Protein AF-A0A355WKZ3-F1 (afdb_monomer_lite)

pLDDT: mean 76.16, std 15.11, range [43.34, 94.62]

Sequence (45 aa):
MTGAVSYHSGIAAEAAVARFYEQHGHVIAARRWRSAAGEIDLIAR

Foldseek 3Di:
DPDPVVVVVVVVVLVVVVVVCVVVVWDWPDAFDDDPVGTDGTDTD

Secondary structure (DSSP, 8-state):
--SHHHHHHHHHHHHHHHHHHHHTT--EEEEEEEETTEEEEEEE-

Radius of gyration: 12.75 Å; chains: 1; bounding box: 37×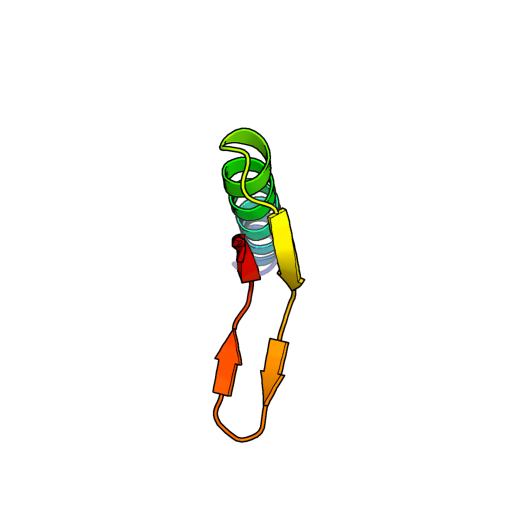16×30 Å

Structure (mmCIF, N/CA/C/O backbone):
data_AF-A0A355WKZ3-F1
#
_entry.id   AF-A0A355WKZ3-F1
#
loop_
_atom_site.group_PDB
_atom_site.id
_atom_site.type_symbol
_atom_site.label_atom_id
_atom_site.label_alt_id
_atom_site.label_comp_id
_atom_site.label_asym_id
_atom_site.label_entity_id
_atom_site.label_seq_id
_atom_site.pdbx_PDB_ins_code
_atom_site.Cartn_x
_atom_site.Cartn_y
_atom_site.Cartn_z
_atom_site.occupancy
_atom_site.B_iso_or_equiv
_atom_site.auth_seq_id
_atom_site.auth_comp_id
_atom_site.auth_asym_id
_atom_site.auth_atom_id
_atom_site.pdbx_PDB_model_num
ATOM 1 N N . MET A 1 1 ? 24.165 2.205 14.202 1.00 43.34 1 MET A N 1
ATOM 2 C CA . MET A 1 1 ? 23.058 1.541 14.929 1.00 43.34 1 MET A CA 1
ATOM 3 C C . MET A 1 1 ? 21.723 2.053 14.385 1.00 43.34 1 MET A C 1
ATOM 5 O O . MET A 1 1 ? 21.032 2.800 15.058 1.00 43.34 1 MET A O 1
ATOM 9 N N . THR A 1 2 ? 21.369 1.701 13.146 1.00 50.34 2 THR A N 1
ATOM 10 C CA . THR A 1 2 ? 20.250 2.334 12.408 1.00 50.34 2 THR A CA 1
ATOM 11 C C . THR A 1 2 ? 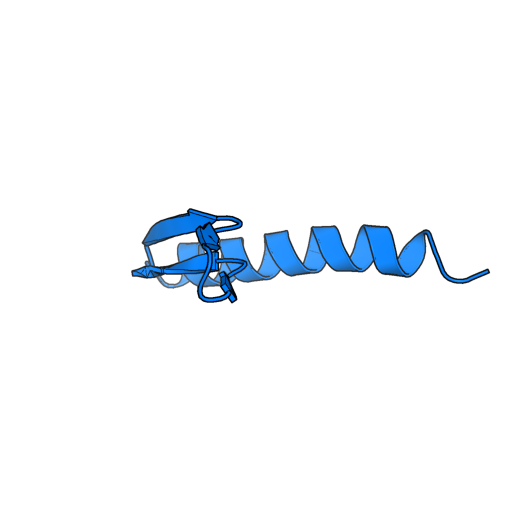19.489 1.292 11.582 1.00 50.34 2 THR A C 1
ATOM 13 O O . THR A 1 2 ? 19.319 1.425 10.380 1.00 50.34 2 THR A O 1
ATOM 16 N N . GLY A 1 3 ? 19.093 0.190 12.226 1.00 44.34 3 GLY A N 1
ATOM 17 C CA . GLY A 1 3 ? 18.328 -0.891 11.583 1.00 44.34 3 GLY A CA 1
ATOM 18 C C . GLY A 1 3 ? 16.934 -1.068 12.181 1.00 44.34 3 GLY A C 1
ATOM 19 O O . GLY A 1 3 ? 15.943 -1.064 11.462 1.00 44.34 3 GLY A O 1
ATOM 20 N N . ALA A 1 4 ? 16.841 -1.154 13.510 1.00 49.56 4 ALA A N 1
ATOM 21 C CA . ALA A 1 4 ? 15.583 -1.465 14.191 1.00 49.56 4 ALA A CA 1
ATOM 22 C C . ALA A 1 4 ? 14.552 -0.323 14.134 1.00 49.56 4 ALA A C 1
ATOM 24 O O . ALA A 1 4 ? 13.372 -0.577 13.918 1.00 49.56 4 ALA A O 1
ATOM 25 N N . VAL A 1 5 ? 14.985 0.938 14.263 1.00 51.00 5 VAL A N 1
ATOM 26 C CA . VAL A 1 5 ? 14.079 2.101 14.182 1.00 51.00 5 VAL A CA 1
ATOM 27 C C . VAL A 1 5 ? 13.506 2.253 12.774 1.00 51.00 5 VAL A C 1
ATOM 29 O O . VAL A 1 5 ? 12.300 2.417 12.649 1.00 51.00 5 VAL A O 1
ATOM 32 N N . SER A 1 6 ? 14.327 2.100 11.729 1.00 51.22 6 SER A N 1
ATOM 33 C CA . SER A 1 6 ? 13.863 2.129 10.334 1.00 51.22 6 SER A CA 1
ATOM 34 C C . SER A 1 6 ? 12.936 0.955 9.993 1.00 51.22 6 SER A C 1
ATOM 36 O O . SER A 1 6 ? 12.014 1.100 9.195 1.00 51.22 6 SER A O 1
ATOM 38 N N . TYR A 1 7 ? 13.147 -0.208 10.619 1.00 52.34 7 TYR A N 1
ATOM 39 C CA . TYR A 1 7 ? 12.298 -1.387 10.439 1.00 52.34 7 TYR A CA 1
ATOM 40 C C . TYR A 1 7 ? 10.925 -1.219 11.109 1.00 52.34 7 TYR A C 1
ATOM 42 O O . TYR A 1 7 ? 9.890 -1.486 10.499 1.00 52.34 7 TYR A O 1
ATOM 50 N N . HIS A 1 8 ? 10.894 -0.701 12.340 1.00 54.72 8 HIS A N 1
ATOM 51 C CA . HIS A 1 8 ? 9.642 -0.408 13.038 1.00 54.72 8 HIS A CA 1
ATOM 52 C C . HIS A 1 8 ? 8.910 0.805 12.452 1.00 54.72 8 HIS A C 1
ATOM 54 O O . HIS A 1 8 ? 7.680 0.803 12.417 1.00 54.72 8 HIS A O 1
ATOM 60 N N . SER A 1 9 ? 9.633 1.804 11.934 1.00 57.91 9 SER A N 1
ATOM 61 C CA . SER A 1 9 ? 9.026 2.944 11.245 1.00 57.91 9 SER A CA 1
ATOM 62 C C . SER A 1 9 ? 8.450 2.547 9.889 1.00 57.91 9 SER A C 1
ATOM 64 O O . SER A 1 9 ? 7.386 3.039 9.541 1.00 57.91 9 SER A O 1
ATOM 66 N N . GLY A 1 10 ? 9.094 1.634 9.152 1.00 60.19 10 GLY A N 1
ATOM 67 C CA . 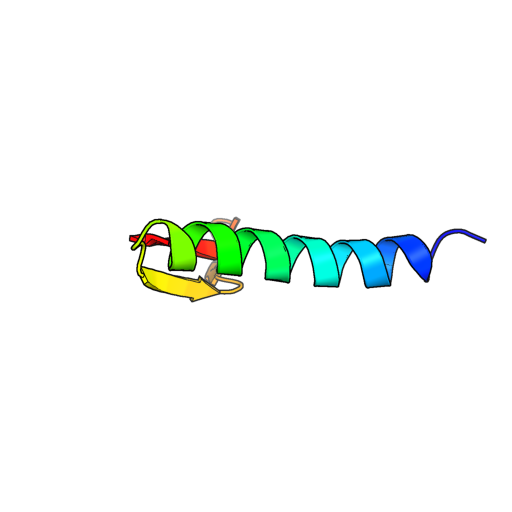GLY A 1 10 ? 8.575 1.115 7.882 1.00 60.19 10 GLY A CA 1
ATOM 68 C C . GLY A 1 10 ? 7.241 0.386 8.050 1.00 60.19 10 GLY A C 1
ATOM 69 O O . GLY A 1 10 ? 6.272 0.706 7.367 1.00 60.19 10 GLY A O 1
ATOM 70 N N . ILE A 1 11 ? 7.146 -0.522 9.028 1.00 61.97 11 ILE A N 1
ATOM 71 C CA . ILE A 1 11 ? 5.904 -1.266 9.308 1.00 61.97 11 ILE A CA 1
ATOM 72 C C . ILE A 1 11 ? 4.796 -0.333 9.820 1.00 61.97 11 ILE A C 1
ATOM 74 O O . ILE A 1 11 ? 3.636 -0.464 9.425 1.00 61.97 11 ILE A O 1
ATOM 78 N N . ALA A 1 12 ? 5.139 0.631 10.682 1.00 66.88 12 ALA A N 1
ATOM 79 C CA . ALA A 1 12 ? 4.179 1.619 11.167 1.00 66.88 12 ALA A CA 1
ATOM 80 C C . ALA A 1 12 ? 3.700 2.559 10.048 1.00 66.88 12 ALA A C 1
ATOM 82 O O . ALA A 1 12 ? 2.522 2.912 10.018 1.00 66.88 12 ALA A O 1
ATOM 83 N N . ALA A 1 13 ? 4.580 2.928 9.113 1.00 68.69 13 ALA A N 1
ATOM 84 C CA . ALA A 1 13 ? 4.242 3.761 7.965 1.00 68.69 13 ALA A CA 1
ATOM 85 C C . ALA A 1 13 ? 3.306 3.034 6.989 1.00 68.69 13 ALA A C 1
ATOM 87 O O . ALA A 1 13 ? 2.273 3.591 6.624 1.00 68.69 13 ALA A O 1
ATOM 88 N N . GLU A 1 14 ? 3.593 1.775 6.634 1.00 68.62 14 GLU A N 1
ATOM 89 C CA . GLU A 1 14 ? 2.704 0.961 5.788 1.00 68.62 14 GLU A CA 1
ATOM 90 C C . GLU A 1 14 ? 1.308 0.810 6.421 1.00 68.62 14 GLU A C 1
ATOM 92 O O . GLU A 1 14 ? 0.286 0.974 5.749 1.00 68.62 14 GLU A O 1
ATOM 97 N N . ALA A 1 15 ? 1.250 0.559 7.734 1.00 72.38 15 ALA A N 1
ATOM 98 C CA . ALA A 1 15 ? -0.009 0.449 8.468 1.00 72.38 15 ALA A CA 1
ATOM 99 C C . ALA A 1 15 ? -0.775 1.782 8.545 1.00 72.38 15 ALA A C 1
ATOM 101 O O . ALA A 1 15 ? -2.005 1.786 8.468 1.00 72.38 15 ALA A O 1
ATOM 102 N N . ALA A 1 16 ? -0.071 2.909 8.684 1.00 77.44 16 ALA A N 1
ATOM 103 C CA . ALA A 1 16 ? -0.672 4.240 8.699 1.00 77.44 16 ALA A CA 1
ATOM 104 C C . ALA A 1 16 ? -1.261 4.615 7.333 1.00 77.44 16 ALA A C 1
ATOM 106 O O . ALA A 1 16 ? -2.377 5.124 7.275 1.00 77.44 16 ALA A O 1
ATOM 107 N N . VAL A 1 17 ? -0.559 4.309 6.239 1.00 76.12 17 VAL A N 1
ATOM 108 C CA . VAL A 1 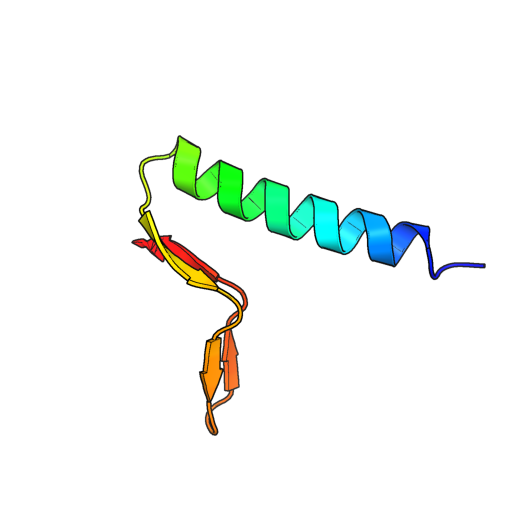17 ? -1.038 4.560 4.872 1.00 76.12 17 VAL A CA 1
ATOM 109 C C . VAL A 1 17 ? -2.257 3.693 4.551 1.00 76.12 17 VAL A C 1
ATOM 111 O O . VAL A 1 17 ? -3.251 4.204 4.041 1.00 76.12 17 VAL A O 1
ATOM 114 N N . ALA A 1 18 ? -2.235 2.405 4.910 1.00 76.19 18 ALA A N 1
ATOM 115 C CA . ALA A 1 18 ? -3.398 1.534 4.741 1.00 76.19 18 ALA A CA 1
ATOM 116 C C . ALA A 1 18 ? -4.619 2.059 5.517 1.00 76.19 18 ALA A C 1
ATOM 118 O O . ALA A 1 18 ? -5.694 2.201 4.935 1.00 76.19 18 ALA A O 1
ATOM 119 N N . ARG A 1 19 ? -4.432 2.440 6.790 1.00 79.81 19 ARG A N 1
ATOM 120 C CA . ARG A 1 19 ? -5.489 3.052 7.610 1.00 79.81 19 ARG A CA 1
ATOM 121 C C . ARG A 1 19 ? -5.993 4.370 7.042 1.00 79.81 19 ARG A C 1
ATOM 123 O O . ARG A 1 19 ? -7.189 4.619 7.110 1.00 79.81 19 ARG A O 1
ATOM 130 N N . PHE A 1 20 ? -5.113 5.207 6.501 1.00 83.44 20 PHE A N 1
ATOM 131 C CA . PHE A 1 20 ? -5.492 6.474 5.886 1.00 83.44 20 PHE A CA 1
ATOM 132 C C . PHE A 1 20 ? -6.455 6.243 4.719 1.00 83.44 20 PHE A C 1
ATOM 134 O O . PHE A 1 20 ? -7.520 6.855 4.688 1.00 83.44 20 PHE A O 1
ATOM 141 N N . TYR A 1 21 ? -6.139 5.316 3.811 1.00 80.88 21 TYR A N 1
ATOM 142 C CA . TYR A 1 21 ? -7.032 4.980 2.702 1.00 80.88 21 TYR A CA 1
ATOM 143 C C . TYR A 1 21 ? -8.353 4.366 3.188 1.00 80.88 21 TYR A C 1
ATOM 145 O O . TYR A 1 21 ? -9.413 4.818 2.760 1.00 80.88 21 TYR A O 1
ATOM 153 N N . GLU A 1 22 ? -8.316 3.426 4.139 1.00 80.00 22 GLU A N 1
ATOM 154 C CA . GLU A 1 22 ? -9.533 2.840 4.725 1.00 80.00 22 GLU A CA 1
ATOM 155 C C . GLU A 1 22 ? -10.428 3.902 5.391 1.00 80.00 22 GLU A C 1
ATOM 157 O O . GLU A 1 22 ? -11.645 3.893 5.216 1.00 80.00 22 GLU A O 1
ATOM 162 N N . GLN A 1 23 ? -9.840 4.860 6.116 1.00 84.69 23 GLN A N 1
ATOM 163 C CA . GLN A 1 23 ? -10.571 5.951 6.773 1.00 84.69 23 GLN A CA 1
ATOM 164 C C . GLN A 1 23 ? -11.192 6.945 5.789 1.00 84.69 23 GLN A C 1
ATOM 166 O O . GLN A 1 23 ? -12.224 7.536 6.097 1.00 84.69 23 GLN A O 1
ATOM 171 N N . HIS A 1 24 ? -10.596 7.113 4.610 1.00 82.69 24 HIS A N 1
ATOM 172 C CA . HIS A 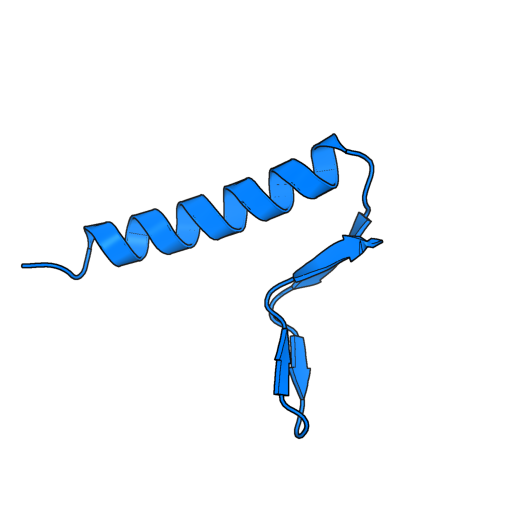1 24 ? -11.137 7.960 3.545 1.00 82.69 24 HIS A CA 1
ATOM 173 C C . HIS A 1 24 ? -12.141 7.212 2.650 1.00 82.69 24 HIS A C 1
ATOM 175 O O . HIS A 1 24 ? -12.570 7.745 1.631 1.00 82.69 24 HIS A O 1
ATOM 181 N N . GLY A 1 25 ? -12.547 5.996 3.042 1.00 84.31 25 GLY A N 1
ATOM 182 C CA . GLY A 1 25 ? -13.553 5.199 2.339 1.00 84.31 25 GLY A CA 1
ATOM 183 C C . GLY A 1 25 ? -13.011 4.426 1.138 1.00 84.31 25 GLY A C 1
ATOM 184 O O . GLY A 1 25 ? -13.799 3.852 0.387 1.00 84.31 25 GLY A O 1
ATOM 185 N N . HIS A 1 26 ? -11.687 4.388 0.964 1.00 83.31 26 HIS A N 1
ATOM 186 C CA . HIS A 1 26 ? -11.059 3.639 -0.111 1.00 83.31 26 HIS A CA 1
ATOM 187 C C . HIS A 1 26 ? -10.892 2.166 0.254 1.00 83.31 26 HIS A C 1
ATOM 189 O O . HIS A 1 26 ? -10.473 1.812 1.360 1.00 83.31 26 HIS A O 1
ATOM 195 N N . VAL A 1 27 ? -11.173 1.286 -0.707 1.00 84.94 27 VAL A N 1
ATOM 196 C CA . VAL A 1 27 ? -11.028 -0.162 -0.516 1.00 84.94 27 VAL A CA 1
ATOM 197 C C . VAL A 1 27 ? -9.651 -0.596 -0.988 1.00 84.94 27 VAL A C 1
ATOM 199 O O . VAL A 1 27 ? -9.287 -0.402 -2.147 1.00 84.94 27 VAL A O 1
ATOM 202 N N . ILE A 1 28 ? -8.889 -1.245 -0.110 1.00 85.38 28 ILE A N 1
ATOM 203 C CA . ILE A 1 28 ? -7.597 -1.825 -0.477 1.00 85.38 28 ILE A CA 1
ATOM 204 C C . ILE A 1 28 ? -7.829 -3.050 -1.363 1.00 85.38 28 ILE A C 1
ATOM 206 O O . ILE A 1 28 ? -8.274 -4.097 -0.898 1.00 85.38 28 ILE A O 1
ATOM 210 N N . ALA A 1 29 ? -7.518 -2.917 -2.650 1.00 88.38 29 ALA A N 1
ATOM 211 C CA . ALA A 1 29 ? -7.684 -3.965 -3.649 1.00 88.38 29 ALA A CA 1
ATOM 212 C C . ALA A 1 29 ? -6.509 -4.952 -3.682 1.00 88.38 29 ALA A C 1
ATOM 214 O O . ALA A 1 29 ? -6.711 -6.120 -4.009 1.00 88.38 29 ALA A O 1
ATOM 215 N N . ALA A 1 30 ? -5.291 -4.506 -3.356 1.00 86.00 30 ALA A N 1
ATOM 216 C CA . ALA A 1 30 ? -4.117 -5.373 -3.252 1.00 86.00 30 ALA A CA 1
ATOM 217 C C . ALA A 1 30 ? -3.033 -4.765 -2.349 1.00 86.00 30 ALA A C 1
ATOM 219 O O . ALA A 1 30 ? -2.923 -3.545 -2.222 1.00 86.00 30 ALA A O 1
ATOM 220 N N . ARG A 1 31 ? -2.208 -5.630 -1.750 1.00 87.94 31 ARG A N 1
ATOM 221 C CA . ARG A 1 31 ? -1.013 -5.274 -0.966 1.00 87.94 31 ARG A CA 1
ATOM 222 C C . ARG A 1 31 ? 0.195 -6.017 -1.533 1.00 87.94 31 ARG A C 1
ATOM 224 O O . ARG A 1 31 ? 0.055 -7.188 -1.881 1.00 87.94 31 ARG A O 1
ATOM 231 N N . ARG A 1 32 ? 1.358 -5.359 -1.584 1.00 88.00 32 ARG A N 1
ATOM 232 C CA . ARG A 1 32 ? 2.644 -5.907 -2.062 1.00 88.00 32 ARG A CA 1
ATOM 233 C C . ARG A 1 32 ? 2.523 -6.610 -3.413 1.00 88.00 32 ARG A C 1
ATOM 235 O O . ARG A 1 32 ? 2.939 -7.756 -3.587 1.00 88.00 32 ARG A O 1
ATOM 242 N N . TRP A 1 33 ? 1.905 -5.925 -4.365 1.00 92.06 33 TRP A N 1
ATOM 243 C CA . TRP A 1 33 ? 1.743 -6.435 -5.713 1.00 92.06 33 TRP A CA 1
ATOM 244 C C . TRP A 1 33 ? 3.091 -6.418 -6.437 1.00 92.06 33 TRP A C 1
ATOM 246 O O . TRP A 1 33 ? 3.783 -5.402 -6.468 1.00 92.06 33 TRP A O 1
ATOM 256 N N . ARG A 1 34 ? 3.474 -7.558 -7.013 1.00 93.25 34 ARG A N 1
ATOM 257 C CA . ARG A 1 34 ? 4.731 -7.720 -7.749 1.00 93.25 34 ARG A CA 1
ATOM 258 C C . ARG A 1 34 ? 4.465 -8.349 -9.102 1.00 93.25 34 ARG A C 1
ATOM 260 O O . ARG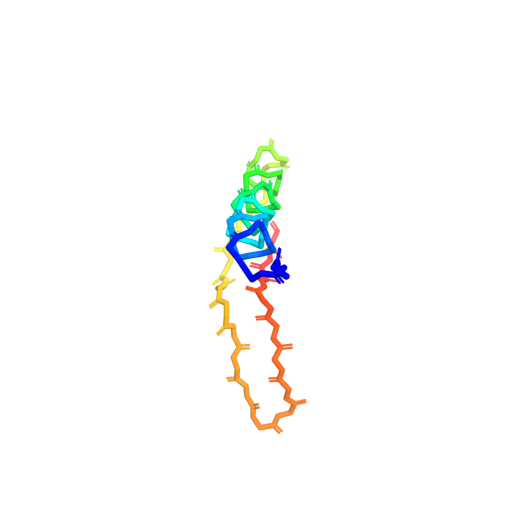 A 1 34 ? 3.713 -9.316 -9.207 1.00 93.25 34 ARG A O 1
ATOM 267 N N . SER A 1 35 ? 5.113 -7.814 -10.124 1.00 92.44 35 SER A N 1
ATOM 268 C CA . SER A 1 35 ? 5.048 -8.307 -11.494 1.00 92.44 35 SER A CA 1
ATOM 269 C C . SER A 1 35 ? 6.410 -8.185 -12.173 1.00 92.44 35 SER A C 1
ATOM 271 O O . SER A 1 35 ? 7.316 -7.529 -11.663 1.00 92.44 35 SER A O 1
ATOM 273 N N . ALA A 1 36 ? 6.545 -8.768 -13.365 1.00 92.25 36 ALA A N 1
ATOM 274 C CA . ALA A 1 36 ? 7.739 -8.583 -14.191 1.00 92.25 36 ALA A CA 1
ATOM 275 C C . ALA A 1 36 ? 7.970 -7.114 -14.605 1.00 92.25 36 ALA A C 1
ATOM 277 O O . ALA A 1 36 ? 9.089 -6.748 -14.945 1.00 92.25 36 ALA A O 1
ATOM 278 N N . ALA A 1 37 ? 6.928 -6.277 -14.571 1.00 91.25 37 ALA A N 1
ATOM 279 C CA . ALA A 1 37 ? 7.000 -4.861 -14.923 1.00 91.25 37 ALA A CA 1
ATOM 280 C C . ALA A 1 37 ? 7.339 -3.948 -13.729 1.00 91.25 37 ALA A C 1
ATOM 282 O O . ALA A 1 37 ? 7.586 -2.762 -13.933 1.00 91.25 37 ALA A O 1
ATOM 283 N N . GLY A 1 38 ? 7.343 -4.471 -12.497 1.00 91.50 38 GLY A N 1
ATOM 284 C CA . GLY A 1 38 ? 7.647 -3.699 -11.293 1.00 91.50 38 GLY A CA 1
ATOM 285 C C . GLY A 1 38 ? 6.840 -4.120 -10.068 1.00 91.50 38 GLY A C 1
ATOM 286 O O . GLY A 1 38 ? 6.111 -5.119 -10.081 1.00 91.50 38 GLY A O 1
ATOM 287 N N . GLU A 1 39 ? 6.975 -3.332 -9.005 1.00 94.62 39 GLU A N 1
ATOM 288 C CA . GLU A 1 39 ? 6.325 -3.553 -7.714 1.00 94.62 39 GLU A CA 1
ATOM 289 C C . GLU A 1 39 ? 5.493 -2.347 -7.266 1.00 94.62 39 GLU A C 1
ATOM 291 O O . GLU A 1 39 ? 5.811 -1.200 -7.575 1.00 94.62 39 GLU A O 1
ATOM 296 N N . ILE A 1 40 ? 4.393 -2.635 -6.567 1.00 89.12 40 ILE A N 1
ATOM 297 C CA . ILE A 1 40 ? 3.483 -1.658 -5.970 1.00 89.12 40 ILE A CA 1
ATOM 298 C C . ILE A 1 40 ? 3.154 -2.120 -4.550 1.00 89.12 40 ILE A C 1
ATOM 300 O O . ILE A 1 40 ? 2.619 -3.214 -4.349 1.00 89.12 40 ILE A O 1
ATOM 304 N N . ASP A 1 41 ? 3.408 -1.271 -3.560 1.00 83.81 41 ASP A N 1
ATOM 305 C CA . ASP A 1 41 ? 3.192 -1.623 -2.154 1.00 83.81 41 ASP A CA 1
ATOM 306 C C . ASP A 1 41 ? 1.705 -1.715 -1.781 1.00 83.81 41 ASP A C 1
ATOM 308 O O . ASP A 1 41 ? 1.303 -2.601 -1.019 1.00 83.81 41 ASP A O 1
ATOM 312 N N . LEU A 1 42 ? 0.861 -0.845 -2.346 1.00 84.62 42 LEU A N 1
ATOM 313 C CA . LEU A 1 42 ? -0.563 -0.763 -2.023 1.00 84.62 42 LEU A CA 1
ATOM 314 C C . LEU A 1 42 ? -1.393 -0.295 -3.226 1.00 84.62 42 LEU A C 1
ATOM 316 O O . LEU A 1 42 ? -1.041 0.680 -3.884 1.00 84.62 42 LEU A O 1
ATOM 320 N N . ILE A 1 43 ? -2.524 -0.957 -3.480 1.00 87.12 43 ILE A N 1
ATOM 321 C CA . ILE A 1 43 ? -3.516 -0.547 -4.484 1.00 87.12 43 ILE A CA 1
ATOM 322 C C . ILE A 1 43 ? -4.832 -0.269 -3.757 1.00 87.12 43 ILE A C 1
ATOM 324 O O . ILE A 1 43 ? -5.425 -1.190 -3.194 1.00 87.12 43 ILE A O 1
ATOM 328 N N . ALA A 1 44 ? -5.285 0.983 -3.778 1.00 88.38 44 ALA A N 1
ATOM 329 C CA . ALA A 1 44 ? -6.560 1.426 -3.214 1.00 88.38 44 ALA A CA 1
ATOM 330 C C . ALA A 1 44 ? -7.552 1.798 -4.335 1.00 88.38 44 ALA A C 1
ATOM 332 O O . ALA A 1 44 ? -7.130 2.187 -5.424 1.00 88.38 44 ALA A O 1
ATOM 333 N N . ARG A 1 45 ? -8.854 1.639 -4.075 1.00 83.56 45 ARG A N 1
ATOM 334 C CA . ARG A 1 45 ? -9.972 2.045 -4.945 1.00 83.56 45 ARG A CA 1
ATOM 335 C C . ARG A 1 45 ? -10.707 3.216 -4.336 1.00 83.56 45 ARG A C 1
ATOM 337 O O . ARG A 1 45 ? -11.026 3.103 -3.136 1.00 83.56 45 ARG A O 1
#